Protein AF-A0A3D1G304-F1 (afdb_monomer_lite)

pLDDT: mean 82.59, std 15.67, range [42.41, 96.62]

Structure (mmCIF, N/CA/C/O backbone):
data_AF-A0A3D1G304-F1
#
_entry.id   AF-A0A3D1G304-F1
#
loop_
_atom_site.group_PDB
_atom_site.id
_atom_site.type_symbol
_atom_site.label_atom_id
_atom_site.label_alt_id
_atom_site.label_comp_id
_atom_site.label_asym_id
_atom_site.label_entity_id
_atom_site.label_seq_id
_atom_site.pdbx_PDB_ins_code
_atom_site.Cartn_x
_atom_site.Cartn_y
_atom_site.Cartn_z
_atom_site.occupancy
_atom_site.B_iso_or_equiv
_atom_site.auth_seq_id
_atom_site.auth_comp_id
_atom_site.auth_asym_id
_atom_site.auth_atom_id
_atom_site.pdbx_PDB_model_num
ATOM 1 N N . SER A 1 1 ? 15.112 -0.865 -28.898 1.00 46.19 1 SER A N 1
ATOM 2 C CA . SER A 1 1 ? 13.845 -1.618 -28.783 1.00 46.19 1 SER A CA 1
ATOM 3 C C . SER A 1 1 ? 13.917 -2.523 -27.564 1.00 46.19 1 SER A C 1
ATOM 5 O O . SER A 1 1 ? 14.894 -3.260 -27.493 1.00 46.19 1 SER A O 1
ATOM 7 N N . HIS A 1 2 ? 12.875 -2.528 -26.721 1.00 42.41 2 HIS A N 1
ATOM 8 C CA . HIS A 1 2 ? 12.604 -3.478 -25.619 1.00 42.41 2 HIS A CA 1
ATOM 9 C C . HIS A 1 2 ? 13.081 -3.110 -24.193 1.00 42.41 2 HIS A C 1
ATOM 11 O O . HIS A 1 2 ? 13.672 -3.945 -23.522 1.00 42.41 2 HIS A O 1
ATOM 17 N N . ASP A 1 3 ? 12.745 -1.923 -23.677 1.00 50.44 3 ASP A N 1
ATOM 18 C CA . ASP A 1 3 ? 12.754 -1.671 -22.213 1.00 50.44 3 ASP A CA 1
ATOM 19 C C . ASP A 1 3 ? 11.395 -1.928 -21.538 1.00 50.44 3 ASP A C 1
ATOM 21 O O . ASP A 1 3 ? 11.292 -2.025 -20.318 1.00 50.44 3 ASP A O 1
ATOM 25 N N . ALA A 1 4 ? 10.343 -2.121 -22.335 1.00 54.69 4 ALA A N 1
ATOM 26 C CA . ALA A 1 4 ? 8.968 -2.231 -21.859 1.00 54.69 4 ALA A CA 1
ATOM 27 C C . ALA A 1 4 ? 8.582 -3.484 -21.020 1.00 54.69 4 ALA A C 1
ATOM 29 O O . ALA A 1 4 ? 7.538 -3.401 -20.379 1.00 54.69 4 ALA A O 1
ATOM 30 N N . PRO A 1 5 ? 9.343 -4.604 -20.935 1.00 56.16 5 PRO A N 1
ATOM 31 C CA . PRO A 1 5 ? 9.015 -5.694 -20.001 1.00 56.16 5 PRO A CA 1
ATOM 32 C C . PRO A 1 5 ? 9.716 -5.610 -18.630 1.00 56.16 5 PRO A C 1
ATOM 34 O O . PRO A 1 5 ? 9.311 -6.295 -17.699 1.00 56.16 5 PRO A O 1
ATOM 37 N N . ARG A 1 6 ? 10.752 -4.777 -18.453 1.00 69.38 6 ARG A N 1
ATOM 38 C CA . ARG A 1 6 ? 11.588 -4.845 -17.236 1.00 69.38 6 ARG A CA 1
ATOM 39 C C . ARG A 1 6 ? 10.872 -4.351 -15.980 1.00 69.38 6 ARG A C 1
ATOM 41 O O . ARG A 1 6 ? 10.985 -4.961 -14.924 1.00 69.38 6 ARG A O 1
ATOM 48 N N . LEU A 1 7 ? 10.114 -3.259 -16.089 1.00 74.06 7 LEU A N 1
ATOM 49 C CA . LEU A 1 7 ? 9.502 -2.627 -14.918 1.00 74.06 7 LEU A CA 1
ATOM 50 C C . LEU A 1 7 ? 8.391 -3.483 -14.299 1.00 74.06 7 LEU A C 1
ATOM 52 O O . LEU A 1 7 ? 8.278 -3.537 -13.076 1.00 74.06 7 LEU A O 1
ATOM 56 N N . SER A 1 8 ? 7.578 -4.149 -15.125 1.00 80.75 8 SER A N 1
ATOM 57 C CA . SER A 1 8 ? 6.537 -5.061 -14.640 1.00 80.75 8 SER A CA 1
ATOM 58 C C . SER A 1 8 ? 7.138 -6.253 -13.906 1.00 80.75 8 SER A C 1
ATOM 60 O O . SER A 1 8 ? 6.644 -6.613 -12.839 1.00 80.75 8 SER A O 1
ATOM 62 N N . ASP A 1 9 ? 8.224 -6.811 -14.438 1.00 84.00 9 ASP A N 1
ATOM 63 C CA . ASP A 1 9 ? 8.901 -7.971 -13.861 1.00 84.00 9 ASP A CA 1
ATOM 64 C C . ASP A 1 9 ? 9.589 -7.590 -12.544 1.00 84.00 9 ASP A C 1
ATOM 66 O O . ASP A 1 9 ? 9.396 -8.241 -11.519 1.00 84.00 9 ASP A O 1
ATOM 70 N N . TRP A 1 10 ? 10.281 -6.448 -12.511 1.00 83.81 10 TRP A N 1
ATOM 71 C CA . TRP A 1 10 ? 10.890 -5.926 -11.286 1.00 83.81 10 TRP A CA 1
ATOM 72 C C . TRP A 1 10 ? 9.860 -5.578 -10.217 1.00 83.81 10 TRP A C 1
ATOM 74 O O . TRP A 1 10 ? 10.093 -5.823 -9.035 1.00 83.81 10 TRP A O 1
ATOM 84 N N . LEU A 1 11 ? 8.705 -5.033 -10.607 1.00 84.06 11 LEU A N 1
ATOM 85 C CA . LEU A 1 11 ? 7.613 -4.791 -9.671 1.00 84.06 11 LEU A CA 1
ATOM 86 C C . LEU A 1 11 ? 7.046 -6.108 -9.130 1.00 84.06 11 LEU A C 1
ATOM 88 O O . LEU A 1 11 ? 6.755 -6.191 -7.937 1.00 84.06 11 LEU A O 1
ATOM 92 N N . ALA A 1 12 ? 6.888 -7.126 -9.979 1.00 87.31 12 ALA A N 1
ATOM 93 C CA . ALA A 1 12 ? 6.410 -8.438 -9.561 1.00 87.31 12 ALA A CA 1
ATOM 94 C C . ALA A 1 12 ? 7.354 -9.065 -8.526 1.00 87.31 12 ALA A C 1
ATOM 96 O O . ALA A 1 12 ? 6.895 -9.468 -7.458 1.00 87.31 12 ALA A O 1
ATOM 97 N N . GLU A 1 13 ? 8.662 -9.042 -8.780 1.00 87.00 13 GLU A N 1
ATOM 98 C CA . GLU A 1 13 ? 9.674 -9.546 -7.848 1.00 87.00 13 GLU A CA 1
ATOM 99 C C . GLU A 1 13 ? 9.729 -8.723 -6.549 1.00 87.00 13 GLU A C 1
ATOM 101 O O . GLU A 1 13 ? 9.735 -9.274 -5.448 1.00 87.00 13 GLU A O 1
ATOM 106 N N . ALA A 1 14 ? 9.660 -7.393 -6.636 1.00 88.12 14 ALA A N 1
ATOM 107 C CA . ALA A 1 14 ? 9.587 -6.526 -5.461 1.00 88.12 14 ALA A CA 1
ATOM 108 C C . ALA A 1 14 ? 8.342 -6.804 -4.592 1.00 88.12 14 ALA A C 1
ATOM 110 O O . ALA A 1 14 ? 8.382 -6.681 -3.364 1.00 88.12 14 ALA A O 1
ATOM 111 N N . MET A 1 15 ? 7.227 -7.197 -5.215 1.00 90.31 15 MET A N 1
ATOM 112 C CA . MET A 1 15 ? 5.997 -7.599 -4.528 1.00 90.31 15 MET A CA 1
ATOM 113 C C . MET A 1 15 ? 6.108 -8.970 -3.842 1.00 90.31 15 MET A C 1
ATOM 115 O O . MET A 1 15 ? 5.273 -9.272 -2.983 1.00 90.31 15 MET A O 1
ATOM 119 N N . GLU A 1 16 ? 7.099 -9.799 -4.182 1.00 90.75 16 GLU A N 1
ATOM 120 C CA . GLU A 1 16 ? 7.394 -11.063 -3.491 1.00 90.75 16 GLU A CA 1
ATOM 121 C C . GLU A 1 16 ? 8.178 -10.855 -2.185 1.00 90.75 16 GLU A C 1
ATOM 123 O O . GLU A 1 16 ? 8.003 -11.620 -1.239 1.00 90.75 16 GLU A O 1
ATOM 128 N N . GLU A 1 17 ? 8.956 -9.774 -2.063 1.00 89.81 17 GLU A N 1
ATOM 129 C CA . GLU A 1 17 ? 9.684 -9.423 -0.826 1.00 89.81 17 GLU A CA 1
ATOM 130 C C . GLU A 1 17 ? 8.796 -8.788 0.264 1.00 89.81 17 GLU A C 1
ATOM 132 O O . GLU A 1 17 ? 9.202 -8.550 1.418 1.00 89.81 17 GLU A O 1
ATOM 137 N N . LEU A 1 18 ? 7.554 -8.473 -0.096 1.00 93.38 18 LEU A N 1
ATOM 138 C CA . LEU A 1 18 ? 6.556 -7.988 0.837 1.00 93.38 18 LEU A CA 1
ATOM 139 C C . LEU A 1 18 ? 5.990 -9.137 1.664 1.00 93.38 18 LEU A C 1
ATOM 141 O O . LEU A 1 18 ? 5.650 -10.204 1.161 1.00 93.38 18 LEU A O 1
ATOM 145 N N . SER A 1 19 ? 5.784 -8.885 2.955 1.00 94.31 19 SER A N 1
ATOM 146 C CA . SER A 1 19 ? 4.990 -9.803 3.770 1.00 94.31 19 SER A 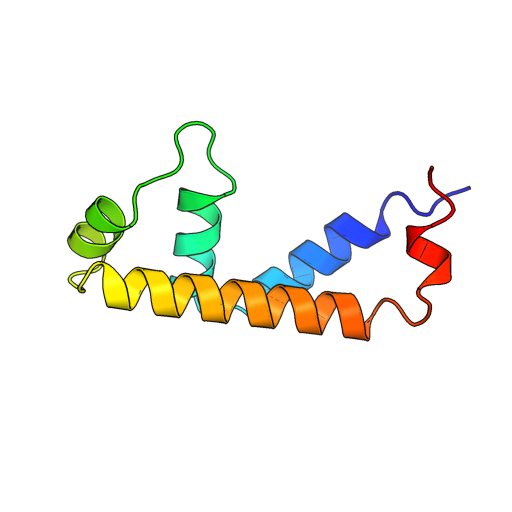CA 1
ATOM 147 C C . SER A 1 19 ? 3.551 -9.892 3.235 1.00 94.31 19 SER A C 1
ATOM 149 O O . SER A 1 19 ? 3.058 -8.924 2.645 1.00 94.31 19 SER A O 1
ATOM 151 N N . PRO A 1 20 ? 2.811 -10.983 3.510 1.00 93.38 20 PRO A N 1
ATOM 152 C CA .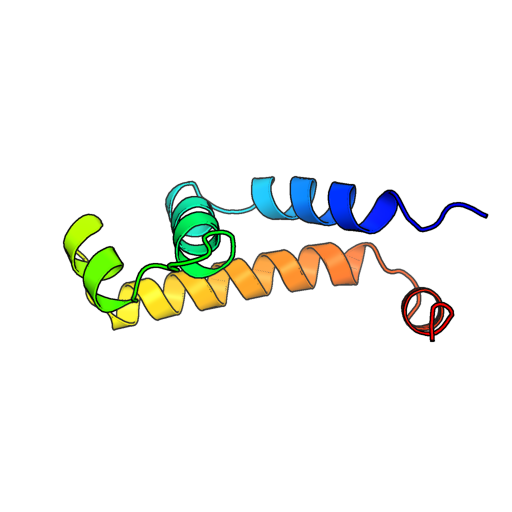 PRO A 1 20 ? 1.429 -11.130 3.043 1.00 93.38 20 PRO A CA 1
ATOM 153 C C . PRO A 1 20 ? 0.529 -9.940 3.409 1.00 93.38 20 PRO A C 1
ATOM 155 O O . PRO A 1 20 ? -0.298 -9.505 2.611 1.00 93.38 20 PRO A O 1
ATOM 158 N N . ARG A 1 21 ? 0.735 -9.359 4.601 1.00 93.00 21 ARG A N 1
ATOM 159 C CA . ARG A 1 21 ? 0.018 -8.156 5.053 1.00 93.00 21 ARG A CA 1
ATOM 160 C C . ARG A 1 21 ? 0.402 -6.908 4.261 1.00 93.00 21 ARG A C 1
ATOM 162 O O . ARG A 1 21 ? -0.479 -6.150 3.874 1.00 93.00 21 ARG A O 1
ATOM 169 N N . GLU A 1 22 ? 1.691 -6.689 4.017 1.00 94.50 22 GLU A N 1
ATOM 170 C CA . GLU A 1 22 ? 2.181 -5.564 3.209 1.00 94.50 22 GLU A CA 1
ATOM 171 C C . GLU A 1 22 ? 1.660 -5.650 1.768 1.00 94.50 22 GLU A C 1
ATOM 173 O O . GLU A 1 22 ? 1.114 -4.673 1.257 1.00 94.50 22 GLU A O 1
ATOM 178 N N . LYS A 1 23 ? 1.744 -6.834 1.147 1.00 93.81 23 LYS A N 1
ATOM 179 C CA . LYS A 1 23 ? 1.251 -7.089 -0.212 1.00 93.81 23 LYS A CA 1
ATOM 180 C C . LYS A 1 23 ? -0.240 -6.782 -0.334 1.00 93.81 23 LYS A C 1
ATOM 182 O O . LYS A 1 23 ? -0.646 -6.061 -1.240 1.00 93.81 23 LYS A O 1
ATOM 187 N N . LEU A 1 24 ? -1.046 -7.255 0.617 1.00 92.38 24 LEU A N 1
ATOM 188 C CA . LEU A 1 24 ? -2.489 -7.019 0.623 1.00 92.38 24 LEU A CA 1
ATOM 189 C C . LEU A 1 24 ? -2.846 -5.536 0.810 1.00 92.38 24 LEU A C 1
ATOM 191 O O . LEU A 1 24 ? -3.778 -5.053 0.169 1.00 92.38 24 LEU A O 1
ATOM 195 N N . ILE A 1 25 ? -2.095 -4.803 1.641 1.00 93.25 25 ILE A N 1
ATOM 196 C CA . ILE A 1 25 ? -2.254 -3.349 1.793 1.00 93.25 25 ILE A CA 1
ATOM 197 C C . ILE A 1 25 ? -1.972 -2.639 0.465 1.00 93.25 25 ILE A C 1
ATOM 199 O O . ILE A 1 25 ? -2.781 -1.817 0.043 1.00 93.25 25 ILE A O 1
ATOM 203 N N . ILE A 1 26 ? -0.870 -2.966 -0.217 1.00 92.88 26 ILE A N 1
ATOM 204 C CA . ILE A 1 26 ? -0.538 -2.359 -1.515 1.00 92.88 26 ILE A CA 1
ATOM 205 C C . ILE A 1 26 ? -1.600 -2.695 -2.566 1.00 92.88 26 ILE A C 1
ATOM 207 O O . ILE A 1 26 ? -2.115 -1.787 -3.213 1.00 92.88 26 ILE A O 1
ATOM 211 N N . MET A 1 27 ? -2.000 -3.964 -2.681 1.00 90.31 27 MET A N 1
ATOM 212 C CA . MET A 1 27 ? -3.030 -4.387 -3.634 1.00 90.31 27 MET A CA 1
ATOM 213 C C . MET A 1 27 ? -4.352 -3.648 -3.414 1.00 90.31 27 MET A C 1
ATOM 215 O O . MET A 1 27 ? -4.912 -3.097 -4.355 1.00 90.31 27 MET A O 1
ATOM 219 N N . ARG A 1 28 ? -4.830 -3.579 -2.166 1.00 92.12 28 ARG A N 1
ATOM 220 C CA . ARG A 1 28 ? -6.120 -2.952 -1.855 1.00 92.12 28 ARG A CA 1
ATOM 221 C C . ARG A 1 28 ? -6.104 -1.427 -1.930 1.00 92.12 28 ARG A C 1
ATOM 223 O O . ARG A 1 28 ? -7.155 -0.862 -2.195 1.00 92.12 28 ARG A O 1
ATOM 230 N N . ARG A 1 29 ? -4.969 -0.760 -1.675 1.00 92.06 29 ARG A N 1
ATOM 231 C CA . ARG A 1 29 ? -4.879 0.718 -1.672 1.00 92.06 29 ARG A CA 1
ATOM 232 C C . ARG A 1 29 ? -4.440 1.325 -2.999 1.00 92.06 29 ARG A C 1
ATOM 234 O O . ARG A 1 29 ? -4.767 2.477 -3.252 1.00 92.06 29 ARG A O 1
ATOM 241 N N . ARG A 1 30 ? -3.609 0.619 -3.772 1.00 82.81 30 ARG A N 1
ATOM 242 C CA . ARG A 1 30 ? -2.891 1.183 -4.932 1.00 82.81 30 ARG A CA 1
ATOM 243 C C . ARG A 1 30 ? -3.264 0.536 -6.258 1.00 82.81 30 ARG A C 1
ATOM 245 O O . ARG A 1 30 ? -3.123 1.190 -7.280 1.00 82.81 30 ARG A O 1
ATOM 252 N N . LEU A 1 31 ? -3.689 -0.728 -6.240 1.00 77.44 31 LEU A N 1
ATOM 253 C CA . LEU A 1 31 ? -3.991 -1.507 -7.448 1.00 77.44 31 LEU A CA 1
ATOM 254 C C . LEU A 1 31 ? -5.496 -1.740 -7.648 1.00 77.44 31 LEU A C 1
ATOM 256 O O . LEU A 1 31 ? -5.880 -2.517 -8.515 1.00 77.44 31 LEU A O 1
ATOM 260 N N . ASN A 1 32 ? -6.335 -1.091 -6.841 1.00 83.44 32 ASN A N 1
ATOM 261 C CA . ASN A 1 32 ? -7.787 -1.126 -6.960 1.00 83.44 32 ASN A CA 1
ATOM 262 C C . ASN A 1 32 ? -8.297 0.290 -7.261 1.00 83.44 32 ASN A C 1
ATOM 264 O O . ASN A 1 32 ? -7.791 1.241 -6.662 1.00 83.44 32 ASN A O 1
ATOM 268 N N . GLU A 1 33 ? -9.263 0.418 -8.173 1.00 75.88 33 GLU A N 1
ATOM 269 C CA . GLU A 1 33 ? -9.819 1.712 -8.605 1.00 75.88 33 GLU A CA 1
ATOM 270 C C . GLU A 1 33 ? -10.479 2.448 -7.428 1.00 75.88 33 GLU A C 1
ATOM 272 O O . GLU A 1 33 ? -10.187 3.619 -7.190 1.00 75.88 33 GLU A O 1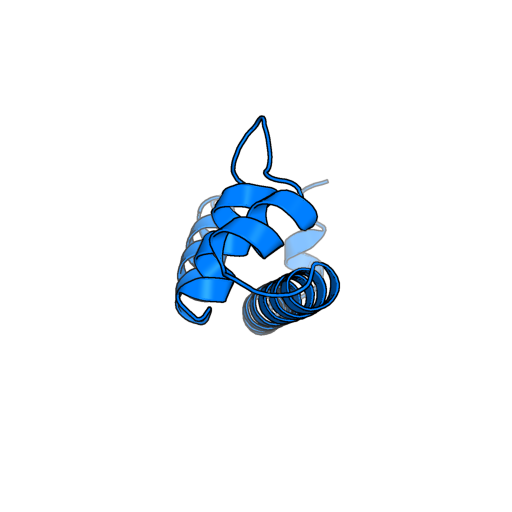
ATOM 277 N N . ASP A 1 34 ? -11.233 1.718 -6.601 1.00 83.50 34 ASP A N 1
ATOM 278 C CA . ASP A 1 34 ? -11.792 2.195 -5.330 1.00 83.50 34 ASP A CA 1
ATOM 279 C C . ASP A 1 34 ? -10.881 1.795 -4.159 1.00 83.50 34 ASP A C 1
ATOM 281 O O . ASP A 1 34 ? -11.233 0.995 -3.286 1.00 83.50 34 ASP A O 1
ATOM 285 N N . GLY A 1 35 ? -9.642 2.289 -4.185 1.00 84.38 35 GLY A N 1
ATOM 286 C CA . GLY A 1 35 ? -8.607 1.930 -3.218 1.00 84.38 35 GLY A CA 1
ATOM 287 C C . GLY A 1 35 ? -9.058 2.081 -1.758 1.00 84.38 35 GLY A C 1
ATOM 288 O O . GLY A 1 35 ? -9.451 3.163 -1.321 1.00 84.38 35 GLY A O 1
ATOM 289 N N . ALA A 1 36 ? -8.931 1.008 -0.972 1.00 90.56 36 ALA A N 1
ATOM 290 C CA . A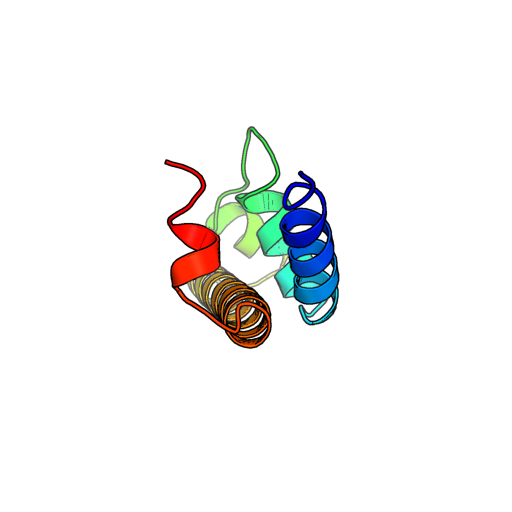LA A 1 36 ? -9.366 0.977 0.422 1.00 90.56 36 ALA A CA 1
ATOM 291 C C . ALA A 1 36 ? -8.668 2.059 1.261 1.00 90.56 36 ALA A C 1
ATOM 293 O O . ALA A 1 36 ? -7.468 2.321 1.125 1.00 90.56 36 ALA A O 1
ATOM 294 N N . THR A 1 37 ? -9.381 2.666 2.199 1.00 94.31 37 THR A N 1
ATOM 295 C CA . THR A 1 37 ? -8.810 3.648 3.123 1.00 94.31 37 THR A CA 1
ATOM 296 C C . THR A 1 37 ? -7.944 2.973 4.196 1.00 94.31 37 THR A C 1
ATOM 298 O O . THR A 1 37 ? -8.048 1.779 4.477 1.00 94.31 37 THR A O 1
ATOM 301 N N . LEU A 1 38 ? -7.062 3.746 4.842 1.00 93.50 38 LEU A N 1
ATOM 302 C CA . LEU A 1 38 ? -6.263 3.237 5.967 1.00 93.50 38 LEU A CA 1
ATOM 303 C C . LEU A 1 38 ? -7.145 2.807 7.148 1.00 93.50 38 LEU A C 1
ATOM 305 O O . LEU A 1 38 ? -6.732 1.964 7.938 1.00 93.50 38 LEU A O 1
ATOM 309 N N . ASP A 1 39 ? -8.321 3.426 7.286 1.00 94.62 39 ASP A N 1
ATOM 310 C CA . ASP A 1 39 ? -9.255 3.141 8.371 1.00 94.62 39 ASP A CA 1
ATOM 311 C C . ASP A 1 39 ? -9.977 1.809 8.142 1.00 94.62 39 ASP A C 1
ATOM 313 O O . ASP A 1 39 ? -9.986 0.964 9.033 1.00 94.62 39 ASP A O 1
ATOM 317 N N . GLU A 1 40 ? -10.477 1.568 6.926 1.00 94.19 40 GLU A N 1
ATOM 318 C CA . GLU A 1 40 ? -11.086 0.288 6.532 1.00 94.19 40 GLU A CA 1
ATOM 319 C C . GLU A 1 40 ? -10.103 -0.870 6.683 1.00 94.19 40 GLU A C 1
ATOM 321 O O . GLU A 1 40 ? -10.411 -1.869 7.325 1.00 94.19 40 GLU A O 1
ATOM 326 N N . LEU A 1 41 ? -8.872 -0.708 6.193 1.00 93.62 41 LEU A N 1
ATOM 327 C CA . LEU A 1 41 ? -7.838 -1.730 6.363 1.00 93.62 41 LEU A CA 1
ATOM 328 C C . LEU A 1 41 ? -7.435 -1.916 7.826 1.00 93.62 41 LEU A C 1
ATOM 330 O O . LEU A 1 41 ? -7.079 -3.021 8.229 1.00 93.62 41 LEU A O 1
ATOM 334 N N . GLY A 1 42 ? -7.483 -0.853 8.631 1.00 94.44 42 GLY A N 1
ATOM 335 C CA . GLY A 1 42 ? -7.243 -0.944 10.067 1.00 94.44 42 GLY A CA 1
ATOM 336 C C . GLY A 1 42 ? -8.280 -1.845 10.731 1.00 94.44 42 GLY A C 1
ATOM 337 O O . GLY A 1 42 ? -7.917 -2.771 11.458 1.00 94.44 42 GLY A O 1
ATOM 338 N N . ARG A 1 43 ? -9.559 -1.633 10.402 1.00 94.44 43 ARG A N 1
ATOM 339 C CA . ARG A 1 43 ? -10.676 -2.463 10.872 1.00 94.44 43 ARG A CA 1
ATOM 340 C C . ARG A 1 43 ? -10.532 -3.913 10.401 1.00 94.44 43 ARG A C 1
ATOM 342 O O . ARG A 1 43 ? -10.556 -4.806 11.243 1.00 94.44 43 ARG A O 1
ATOM 349 N N . ASP A 1 44 ? -10.275 -4.140 9.113 1.00 92.25 44 ASP A N 1
ATOM 350 C CA . ASP A 1 44 ? -10.112 -5.481 8.527 1.00 92.25 44 ASP A CA 1
ATOM 351 C C . ASP A 1 44 ? -8.957 -6.272 9.155 1.00 92.25 44 ASP A C 1
ATOM 353 O O . ASP A 1 44 ? -9.054 -7.479 9.372 1.00 92.25 44 ASP A O 1
ATOM 357 N N . PHE A 1 45 ? -7.839 -5.604 9.453 1.00 91.06 45 PHE A N 1
ATOM 358 C CA . PHE A 1 45 ? -6.661 -6.253 10.029 1.00 91.06 45 PHE A CA 1
ATOM 359 C C . PHE A 1 45 ? -6.640 -6.279 11.556 1.00 91.06 45 PHE A C 1
ATOM 361 O O . PHE A 1 45 ? -5.697 -6.854 12.113 1.00 91.06 45 PHE A O 1
ATOM 368 N N . GLY A 1 46 ? -7.621 -5.662 12.221 1.00 95.12 46 GLY A N 1
ATOM 369 C CA . GLY A 1 46 ? -7.654 -5.512 13.675 1.00 95.12 46 GLY A CA 1
ATOM 370 C C . GLY A 1 46 ? -6.491 -4.674 14.216 1.00 95.12 46 GLY A C 1
ATOM 371 O O . GLY A 1 46 ? -5.940 -4.984 15.271 1.00 95.12 46 GLY A O 1
ATOM 372 N N . VAL A 1 47 ? -6.057 -3.649 13.477 1.00 95.12 47 VAL A N 1
ATOM 373 C CA . VAL A 1 47 ? -4.945 -2.762 13.854 1.00 95.12 47 VAL A CA 1
ATOM 374 C C . VAL A 1 47 ? -5.333 -1.294 13.706 1.00 95.12 47 VAL A C 1
ATOM 376 O O . VAL A 1 47 ? -6.286 -0.941 13.021 1.00 95.12 47 VAL A O 1
ATOM 379 N N . SER A 1 48 ? -4.570 -0.396 14.327 1.00 96.56 48 SER A N 1
ATOM 380 C CA . SER A 1 48 ? -4.818 1.037 14.169 1.00 96.56 48 SER A CA 1
ATOM 381 C C . SER A 1 48 ? -4.531 1.520 12.742 1.00 96.56 48 SER A C 1
ATOM 383 O O . SER A 1 48 ? -3.652 1.000 12.049 1.00 96.56 48 SER A O 1
ATOM 385 N N . LYS A 1 49 ? -5.211 2.596 12.334 1.00 96.44 49 LYS A N 1
ATOM 386 C CA . LYS A 1 49 ? -4.944 3.327 11.083 1.00 96.44 49 LYS A CA 1
ATOM 387 C C . LYS A 1 49 ? -3.457 3.656 10.902 1.00 96.44 49 LYS A C 1
ATOM 389 O O . LYS A 1 49 ? -2.895 3.487 9.822 1.00 96.44 49 LYS A O 1
ATOM 394 N N . GLU A 1 50 ? -2.802 4.089 11.978 1.00 96.50 50 GLU A N 1
ATOM 395 C CA . GLU A 1 50 ? -1.372 4.407 11.968 1.00 96.50 50 GLU A CA 1
ATOM 396 C C . GLU A 1 50 ? -0.509 3.160 11.743 1.00 96.50 50 GLU A C 1
ATOM 398 O O . GLU A 1 50 ? 0.485 3.212 11.020 1.00 96.50 50 GLU A O 1
ATOM 403 N N . ARG A 1 51 ? -0.912 2.003 12.283 1.00 95.75 51 ARG A N 1
ATOM 404 C CA . ARG A 1 51 ? -0.213 0.745 12.017 1.00 95.75 51 ARG A CA 1
ATOM 405 C C . ARG A 1 51 ? -0.304 0.349 10.544 1.00 95.75 51 ARG A C 1
ATOM 407 O O . ARG A 1 51 ? 0.704 -0.080 9.985 1.00 95.75 51 ARG A O 1
ATOM 414 N N . VAL A 1 52 ? -1.462 0.528 9.906 1.00 95.81 52 VAL A N 1
ATOM 415 C CA . VAL A 1 52 ? -1.606 0.310 8.454 1.00 95.81 52 VAL A CA 1
ATOM 416 C C . VAL A 1 52 ? -0.707 1.266 7.675 1.00 95.81 52 VAL A C 1
ATOM 418 O O . VAL A 1 52 ? 0.005 0.821 6.779 1.00 95.81 52 VAL A O 1
ATOM 421 N N . ARG A 1 53 ? -0.663 2.551 8.055 1.00 95.44 53 ARG A N 1
ATOM 422 C CA . ARG A 1 53 ? 0.217 3.546 7.420 1.00 95.44 53 ARG A CA 1
ATOM 423 C C . ARG A 1 53 ? 1.686 3.128 7.488 1.00 95.44 53 ARG A C 1
ATOM 425 O O . ARG A 1 53 ? 2.387 3.183 6.484 1.00 95.44 53 ARG A O 1
ATOM 432 N N . GLN A 1 54 ? 2.145 2.665 8.650 1.00 96.62 54 GLN A N 1
ATOM 433 C CA . GLN A 1 54 ? 3.517 2.181 8.828 1.00 96.62 54 GLN A C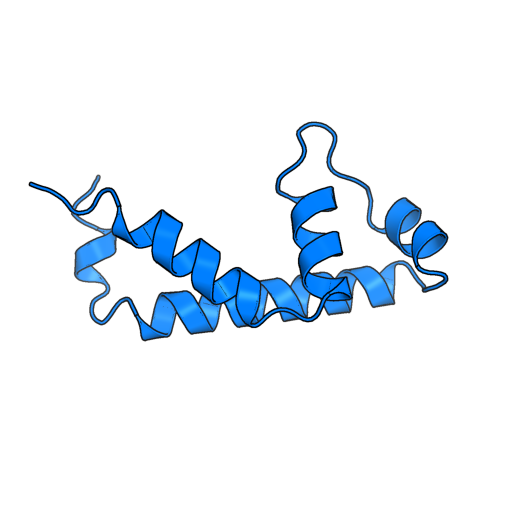A 1
ATOM 434 C C . GLN A 1 54 ? 3.829 0.970 7.944 1.00 96.62 54 GLN A C 1
ATOM 436 O O . GLN A 1 54 ? 4.916 0.901 7.370 1.00 96.62 54 GLN A O 1
ATOM 441 N N . LEU A 1 55 ? 2.892 0.022 7.832 1.00 95.25 55 LEU A N 1
ATOM 442 C CA . LEU A 1 55 ? 3.035 -1.139 6.952 1.00 95.25 55 LEU A CA 1
ATOM 443 C C . LEU A 1 55 ? 3.059 -0.720 5.476 1.00 95.25 55 LEU A C 1
ATOM 445 O O . LEU A 1 55 ? 3.918 -1.196 4.742 1.00 95.25 55 LEU A O 1
ATOM 449 N N . GLU A 1 56 ? 2.199 0.215 5.056 1.00 94.06 56 GLU A N 1
ATOM 450 C CA . GLU A 1 56 ? 2.216 0.775 3.697 1.00 94.06 56 GLU A CA 1
ATOM 451 C C . GLU A 1 56 ? 3.562 1.450 3.398 1.00 94.06 56 GLU A C 1
ATOM 453 O O . GLU A 1 56 ? 4.202 1.142 2.396 1.00 94.06 56 GLU A O 1
ATOM 458 N N . THR A 1 57 ? 4.039 2.335 4.279 1.00 94.88 57 THR A N 1
ATOM 459 C CA . THR A 1 57 ? 5.331 3.015 4.101 1.00 94.88 57 THR A CA 1
ATOM 460 C C . THR A 1 57 ? 6.489 2.021 4.030 1.00 94.88 57 THR A C 1
ATOM 462 O O . THR A 1 57 ? 7.384 2.176 3.200 1.00 94.88 57 THR A O 1
ATOM 465 N N . ARG A 1 58 ? 6.477 0.985 4.875 1.00 94.69 58 ARG A N 1
ATOM 466 C CA . ARG A 1 58 ? 7.501 -0.064 4.859 1.00 94.69 58 ARG A CA 1
ATOM 467 C C . ARG A 1 58 ? 7.475 -0.854 3.553 1.00 94.69 58 ARG A C 1
ATOM 469 O O . ARG A 1 58 ? 8.535 -1.065 2.972 1.00 94.69 58 ARG A O 1
ATOM 476 N N . ALA A 1 59 ? 6.288 -1.229 3.081 1.00 93.88 59 ALA A N 1
ATOM 477 C CA . ALA A 1 59 ? 6.108 -1.924 1.814 1.00 93.88 59 ALA A CA 1
ATOM 478 C C . ALA A 1 59 ? 6.630 -1.089 0.637 1.00 93.88 59 ALA A C 1
ATOM 480 O O . ALA A 1 59 ? 7.463 -1.554 -0.134 1.00 93.88 59 ALA A O 1
ATOM 481 N N . MET A 1 60 ? 6.232 0.183 0.562 1.00 92.19 60 MET A N 1
ATOM 482 C CA . MET A 1 60 ? 6.698 1.100 -0.481 1.00 92.19 60 MET A CA 1
ATOM 483 C C . MET A 1 60 ? 8.213 1.309 -0.447 1.00 92.19 60 MET A C 1
ATOM 485 O O . MET A 1 60 ? 8.841 1.405 -1.498 1.00 92.19 60 MET A O 1
ATOM 489 N N . LYS A 1 61 ? 8.817 1.359 0.748 1.00 92.88 61 LYS A N 1
ATOM 490 C CA . LYS A 1 61 ? 10.274 1.456 0.885 1.00 92.88 61 LYS A CA 1
ATOM 491 C C . LYS A 1 61 ? 10.974 0.212 0.336 1.00 92.88 61 LYS A C 1
ATOM 493 O O . LYS A 1 61 ? 11.972 0.364 -0.356 1.00 92.88 61 LYS A O 1
ATOM 498 N N . LYS A 1 62 ? 10.460 -0.990 0.619 1.00 90.56 62 LYS A N 1
ATOM 499 C CA . LYS A 1 62 ? 11.008 -2.239 0.067 1.00 90.56 62 LYS A CA 1
ATOM 500 C C . LYS A 1 62 ? 10.923 -2.257 -1.456 1.00 90.56 62 LYS A C 1
ATOM 502 O O . LYS A 1 62 ? 11.940 -2.480 -2.096 1.00 90.56 62 LYS A O 1
ATOM 507 N N . ILE A 1 63 ? 9.755 -1.921 -2.014 1.00 90.12 63 ILE A N 1
ATOM 508 C CA . ILE A 1 63 ? 9.565 -1.857 -3.471 1.00 90.12 63 ILE A CA 1
ATOM 509 C C . ILE A 1 63 ? 10.575 -0.900 -4.105 1.00 90.12 63 ILE A C 1
ATOM 511 O O . ILE A 1 63 ? 11.254 -1.257 -5.060 1.00 90.12 63 ILE A O 1
ATOM 515 N N . ARG A 1 64 ? 10.704 0.305 -3.541 1.00 88.00 64 ARG A N 1
ATOM 516 C CA . ARG A 1 64 ? 11.652 1.311 -4.020 1.00 88.00 64 ARG A CA 1
ATOM 517 C C . ARG A 1 64 ? 13.088 0.796 -4.004 1.00 88.00 64 ARG A C 1
ATOM 519 O O . ARG A 1 64 ? 13.741 0.879 -5.028 1.00 88.00 64 ARG A O 1
ATOM 526 N N . VAL A 1 65 ? 13.560 0.269 -2.873 1.00 87.94 65 VAL A N 1
ATOM 527 C CA . VAL A 1 65 ? 14.939 -0.234 -2.747 1.00 87.94 65 VAL A CA 1
ATOM 528 C C . VAL A 1 65 ? 15.195 -1.372 -3.732 1.00 87.94 65 VAL A C 1
ATOM 530 O O . VAL A 1 65 ? 16.255 -1.417 -4.344 1.00 87.94 65 VAL A O 1
ATOM 533 N N . ASN A 1 66 ? 14.218 -2.260 -3.921 1.00 87.50 66 ASN A N 1
ATOM 534 C CA . ASN A 1 66 ? 14.331 -3.368 -4.859 1.00 87.50 66 ASN A CA 1
ATOM 535 C C . ASN A 1 66 ? 14.483 -2.866 -6.304 1.00 87.50 66 ASN A C 1
ATOM 537 O O . ASN A 1 66 ? 15.406 -3.276 -7.001 1.00 87.50 66 ASN A O 1
ATOM 541 N N . ILE A 1 67 ? 13.648 -1.911 -6.722 1.00 84.25 67 ILE A N 1
ATOM 542 C CA . ILE A 1 67 ? 13.734 -1.302 -8.055 1.00 84.25 67 ILE A CA 1
ATOM 543 C C . ILE A 1 67 ? 15.024 -0.482 -8.208 1.00 84.25 67 ILE A C 1
ATOM 545 O O . ILE A 1 67 ? 15.731 -0.657 -9.192 1.00 84.25 67 ILE A O 1
ATOM 549 N N . GLU A 1 68 ? 15.377 0.361 -7.233 1.00 83.12 68 GLU A N 1
ATOM 550 C CA . GLU A 1 68 ? 16.609 1.169 -7.248 1.00 83.12 68 GLU A CA 1
ATOM 551 C C . GLU A 1 68 ? 17.864 0.290 -7.334 1.00 83.12 68 GLU A C 1
ATOM 553 O O . GLU A 1 68 ? 18.808 0.652 -8.020 1.00 83.12 68 GLU A O 1
ATOM 558 N N . SER A 1 69 ? 17.869 -0.886 -6.699 1.00 80.31 69 SER A N 1
ATOM 559 C CA . SER A 1 69 ? 18.994 -1.829 -6.783 1.00 80.31 69 SER A CA 1
ATOM 560 C C . SER A 1 69 ? 19.135 -2.538 -8.136 1.00 80.31 69 SER A C 1
ATOM 562 O O . SER A 1 69 ? 20.177 -3.125 -8.404 1.00 80.31 69 SER A O 1
ATOM 564 N N . ARG A 1 70 ? 18.087 -2.518 -8.969 1.00 75.19 70 ARG A N 1
ATOM 565 C CA . ARG A 1 70 ? 18.050 -3.145 -10.304 1.00 75.19 70 ARG A CA 1
ATOM 566 C C . ARG A 1 70 ? 18.267 -2.145 -11.428 1.00 75.19 70 ARG A C 1
ATOM 568 O O . ARG A 1 70 ? 18.655 -2.525 -12.528 1.00 75.19 70 ARG A O 1
ATOM 575 N N . VAL A 1 71 ? 17.977 -0.879 -11.154 1.00 67.94 71 VAL A N 1
ATOM 576 C CA . VAL A 1 71 ? 18.259 0.239 -12.041 1.00 67.94 71 VAL A CA 1
ATOM 577 C C . VAL A 1 71 ? 19.691 0.687 -11.753 1.00 67.94 71 VAL A C 1
ATOM 579 O O . VAL A 1 71 ? 19.932 1.555 -10.920 1.00 67.94 71 VAL A O 1
ATOM 582 N N . ASP A 1 72 ? 20.651 0.058 -12.435 1.00 60.84 72 ASP A N 1
ATOM 583 C CA . ASP A 1 72 ? 22.087 0.353 -12.296 1.00 60.84 72 ASP A CA 1
ATOM 584 C C . ASP A 1 72 ? 22.456 1.770 -12.791 1.00 60.84 72 ASP A C 1
ATOM 586 O O . ASP A 1 72 ? 23.538 2.277 -12.493 1.00 60.84 72 ASP A O 1
ATOM 590 N N . SER A 1 73 ? 21.565 2.451 -13.525 1.00 54.31 73 SER A N 1
ATOM 591 C CA . SER A 1 73 ? 21.791 3.816 -13.998 1.00 54.31 73 SER A CA 1
ATOM 592 C C . SER A 1 73 ? 20.516 4.668 -13.983 1.00 54.31 73 SER A C 1
ATOM 594 O O . SER A 1 73 ? 19.456 4.257 -14.448 1.00 54.31 73 SER A O 1
ATOM 596 N N . LEU A 1 74 ? 20.624 5.905 -13.481 1.00 54.78 74 LEU A N 1
ATOM 597 C CA . LEU A 1 74 ? 19.570 6.927 -13.603 1.00 54.78 74 LEU A CA 1
ATOM 598 C C . LEU A 1 74 ? 19.261 7.282 -15.071 1.00 54.78 74 LEU A C 1
ATOM 600 O O . LEU A 1 74 ? 18.209 7.860 -15.344 1.00 54.78 74 LEU A O 1
ATOM 604 N N . ASP A 1 75 ? 20.157 6.928 -15.995 1.00 54.47 75 ASP A N 1
ATOM 605 C CA . ASP A 1 75 ? 19.986 7.103 -17.435 1.00 54.47 75 ASP A CA 1
ATOM 606 C C . ASP A 1 75 ? 18.793 6.289 -17.969 1.00 54.47 75 ASP A C 1
ATOM 608 O O . ASP A 1 75 ? 17.978 6.833 -18.711 1.00 54.47 75 ASP A O 1
ATOM 612 N N . ASP A 1 76 ? 18.581 5.047 -17.519 1.00 55.25 76 ASP A N 1
ATOM 613 C CA . ASP A 1 76 ? 17.529 4.165 -18.066 1.00 55.25 76 ASP A CA 1
ATOM 614 C C . ASP A 1 76 ? 16.090 4.675 -17.840 1.00 55.25 76 ASP A C 1
ATOM 616 O O . ASP A 1 76 ? 15.168 4.314 -18.572 1.00 55.25 76 ASP A O 1
ATOM 620 N N . ILE A 1 77 ? 15.879 5.548 -16.850 1.00 55.75 77 ILE A N 1
ATOM 621 C CA . ILE A 1 77 ? 14.566 6.146 -16.547 1.00 55.75 77 ILE A CA 1
ATOM 622 C C . ILE A 1 77 ? 14.325 7.427 -17.367 1.00 55.75 77 ILE A C 1
ATOM 624 O O . ILE A 1 77 ? 13.175 7.792 -17.618 1.00 55.75 77 ILE A O 1
ATOM 628 N N . LEU A 1 78 ? 15.388 8.103 -17.811 1.00 54.44 78 LEU A N 1
ATOM 629 C CA . LEU A 1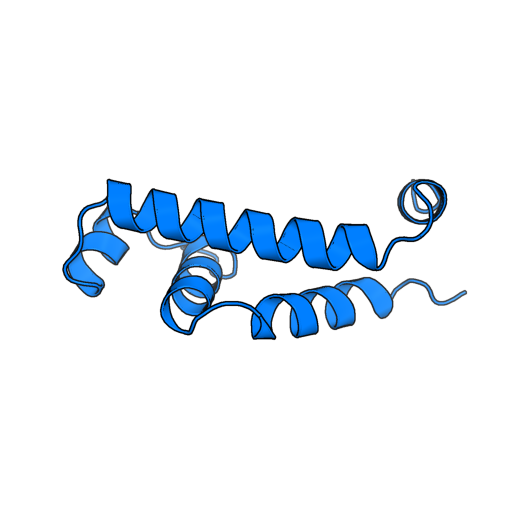 78 ? 15.317 9.400 -18.493 1.00 54.44 78 LEU A CA 1
ATOM 630 C C . LEU A 1 78 ? 15.221 9.293 -20.024 1.00 54.44 78 LEU A C 1
ATOM 632 O O . LEU A 1 78 ? 14.830 10.264 -20.664 1.00 54.44 78 LEU A O 1
ATOM 636 N N . TYR A 1 79 ? 15.485 8.128 -20.625 1.00 52.97 79 TYR A N 1
ATOM 637 C CA . TYR A 1 79 ? 15.380 7.930 -22.084 1.00 52.97 79 TYR A CA 1
ATOM 638 C C . TYR A 1 79 ? 13.965 7.603 -22.609 1.00 52.97 79 TYR A C 1
ATOM 640 O O . TYR A 1 79 ? 13.813 7.233 -23.774 1.00 52.97 79 TYR A O 1
ATOM 648 N N . LEU A 1 80 ? 12.917 7.744 -21.788 1.00 49.53 80 LEU A N 1
ATOM 649 C CA . LEU A 1 80 ? 11.516 7.527 -22.194 1.00 49.53 80 LEU A CA 1
ATOM 650 C C . LEU A 1 80 ? 10.647 8.804 -22.193 1.00 49.53 80 LEU A C 1
ATOM 652 O O . LEU A 1 80 ? 9.432 8.696 -22.367 1.00 49.53 80 LEU A O 1
ATOM 656 N N . SER A 1 81 ? 11.242 9.993 -22.027 1.00 46.09 81 SER A N 1
ATOM 657 C CA . SER A 1 81 ? 10.582 11.305 -22.199 1.00 46.09 81 SER A CA 1
ATOM 658 C C . SER A 1 81 ? 11.024 12.001 -23.478 1.00 46.09 81 SER A C 1
ATOM 660 O O . SER A 1 81 ? 10.154 12.583 -24.159 1.00 46.09 81 SER A O 1
#

Secondary structure (DSSP, 8-state):
---TTHHHHHHHHHHHSS-HHHHHHHHHHHSSTTPPPHHHHHHHHTS-HHHHHHHHHHHHHHHHHHHHHH---THHHHTT-

Sequence (81 aa):
SHDAPRLSDWLAEAMEELSPREKLIIMRRRLNEDGATLDELGRDFGVSKERVRQLETRAMKKIRVNIESRVDSLDDILYLS

Radius of gyration: 14.88 Å; chains: 1; bounding box: 34×22×43 Å

Foldseek 3Di:
DDPVPPVVVLLVVLLVPQDPLLNVQCCQQPVDPNRDQLCRSCVVVVHDSVVSVVSPVVSVVSSVVSVVVVCPDPVVVVVPD